Protein AF-A0A3D5HRY1-F1 (afdb_monomer_lite)

Radius of gyration: 15.27 Å; chains: 1; bounding box: 34×28×47 Å

Sequence (72 aa):
MPAKFKASAKKYIRGVPASKLPMEHFYLHTMKKEELFDYINSTGNNIKPKVRQKCINELQRRGIKIEWVVKS

Foldseek 3Di:
DQDFLDDWDFDDDPPDDPVPGDIHTGGLLPDDLVVLVCLLPDDDPPRDVVSNVVSVVNCVVVVHDDDDDDDD

pLDDT: mean 88.92, std 6.43, range [61.16, 94.25]

Secondary structure (DSSP, 8-state):
-PPBSS--EEPP-TTS-TTSPPEE--BTTTS-HHHHHHHHH--STT--HHHHHHHHHHHHHTTPPP------

Structure (mmCIF, N/CA/C/O backbone):
data_AF-A0A3D5HRY1-F1
#
_entry.id   AF-A0A3D5HRY1-F1
#
loop_
_atom_site.group_PDB
_atom_site.id
_atom_site.type_symbol
_atom_site.label_atom_id
_atom_site.label_alt_id
_atom_site.label_comp_id
_atom_site.label_asym_id
_atom_site.label_entity_id
_atom_site.label_seq_id
_atom_site.pdbx_PDB_ins_code
_atom_site.Cartn_x
_atom_site.Cartn_y
_atom_site.Cartn_z
_atom_site.occupancy
_atom_site.B_iso_or_equiv
_atom_site.auth_seq_id
_atom_site.auth_comp_id
_atom_site.auth_asym_id
_atom_site.auth_atom_id
_atom_site.pdbx_PDB_model_num
ATOM 1 N N . MET A 1 1 ? -10.772 -5.757 -11.682 1.00 65.00 1 MET A N 1
ATOM 2 C CA . MET A 1 1 ? -9.296 -5.723 -11.537 1.00 65.00 1 MET A CA 1
ATOM 3 C C . MET A 1 1 ? -8.924 -5.930 -10.077 1.00 65.00 1 MET A C 1
ATOM 5 O O . MET A 1 1 ? -9.566 -5.303 -9.237 1.00 65.00 1 MET A O 1
ATOM 9 N N . PRO A 1 2 ? -7.908 -6.751 -9.762 1.00 78.44 2 PRO A N 1
ATOM 10 C CA . PRO A 1 2 ? -7.358 -6.822 -8.411 1.00 78.4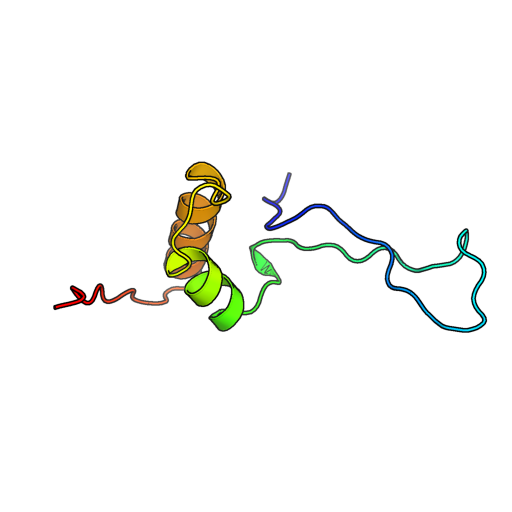4 2 PRO A CA 1
ATOM 11 C C . PRO A 1 2 ? -6.906 -5.431 -7.954 1.00 78.44 2 PRO A C 1
ATOM 13 O O . PRO A 1 2 ? -6.272 -4.684 -8.705 1.00 78.44 2 PRO A O 1
ATOM 16 N N . ALA A 1 3 ? -7.275 -5.059 -6.729 1.00 84.69 3 ALA A N 1
ATOM 17 C CA . ALA A 1 3 ? -6.941 -3.752 -6.192 1.00 84.69 3 ALA A CA 1
ATOM 18 C C . ALA A 1 3 ? -5.418 -3.642 -6.008 1.00 84.69 3 ALA A C 1
ATOM 20 O O . ALA A 1 3 ? -4.786 -4.504 -5.397 1.00 84.69 3 ALA A O 1
ATOM 21 N N . LYS A 1 4 ? -4.821 -2.579 -6.554 1.00 86.50 4 LYS A N 1
ATOM 22 C CA . LYS A 1 4 ? -3.396 -2.284 -6.380 1.00 86.50 4 LYS A CA 1
ATOM 23 C C . LYS A 1 4 ? -3.183 -1.402 -5.154 1.00 86.50 4 LYS A C 1
ATOM 25 O O . LYS A 1 4 ? -3.964 -0.481 -4.916 1.00 86.50 4 LYS A O 1
ATOM 30 N N . PHE A 1 5 ? -2.115 -1.682 -4.416 1.00 87.19 5 PHE A N 1
ATOM 31 C CA . PHE A 1 5 ? -1.633 -0.845 -3.321 1.00 87.19 5 PHE A CA 1
ATOM 32 C C . PHE A 1 5 ? -0.964 0.427 -3.860 1.00 87.19 5 PHE A C 1
ATOM 34 O O . PHE A 1 5 ? -1.277 1.535 -3.433 1.00 87.19 5 PHE A O 1
ATOM 41 N N . LYS A 1 6 ? -0.102 0.269 -4.872 1.00 86.44 6 LYS A N 1
ATOM 42 C CA . LYS A 1 6 ? 0.559 1.368 -5.588 1.00 86.44 6 LYS A CA 1
ATOM 43 C C . LYS A 1 6 ? 0.675 1.074 -7.084 1.00 86.44 6 LYS A C 1
ATOM 45 O O . LYS A 1 6 ? 0.419 -0.045 -7.537 1.00 86.44 6 LYS A O 1
ATOM 50 N N . ALA A 1 7 ? 1.027 2.100 -7.856 1.00 88.50 7 ALA A N 1
ATOM 51 C CA . ALA A 1 7 ? 1.270 1.952 -9.285 1.00 88.50 7 ALA A CA 1
ATOM 52 C C . ALA A 1 7 ? 2.390 0.935 -9.529 1.00 88.50 7 ALA A C 1
ATOM 54 O O . ALA A 1 7 ? 3.355 0.872 -8.771 1.00 88.50 7 ALA A O 1
ATOM 55 N N . SER A 1 8 ? 2.240 0.127 -10.576 1.00 90.56 8 SER A N 1
ATOM 56 C CA . SER A 1 8 ? 3.288 -0.803 -10.993 1.00 90.56 8 SER A CA 1
ATOM 57 C C . SER A 1 8 ? 4.540 -0.021 -11.387 1.00 90.56 8 SER A C 1
ATOM 59 O O . SER A 1 8 ? 4.424 1.046 -11.988 1.00 90.56 8 SER A O 1
ATOM 61 N N . ALA A 1 9 ? 5.714 -0.544 -11.050 1.00 91.25 9 ALA A N 1
ATOM 62 C CA . ALA A 1 9 ? 6.983 0.134 -11.289 1.00 91.25 9 ALA A CA 1
ATOM 63 C C . ALA A 1 9 ? 7.960 -0.803 -11.992 1.00 91.25 9 ALA A C 1
ATOM 65 O O . ALA A 1 9 ? 7.928 -2.012 -11.784 1.00 91.25 9 ALA A O 1
ATOM 66 N N . LYS A 1 10 ? 8.845 -0.243 -12.816 1.00 91.06 10 LYS A N 1
ATOM 67 C CA . LYS A 1 10 ? 9.957 -1.004 -13.383 1.00 91.06 10 LYS A CA 1
ATOM 68 C C . LYS A 1 10 ? 11.017 -1.189 -12.307 1.00 91.06 10 LYS A C 1
ATOM 70 O O . LYS A 1 10 ? 11.515 -0.203 -11.763 1.00 91.06 10 LYS A O 1
ATOM 75 N N . LYS A 1 11 ? 11.375 -2.435 -12.014 1.00 91.44 11 LYS A N 1
ATOM 76 C CA . LYS A 1 11 ? 12.470 -2.731 -11.092 1.00 91.44 11 LYS A CA 1
ATOM 77 C C . LYS A 1 11 ? 13.785 -2.462 -11.811 1.00 91.44 11 LYS A C 1
ATOM 79 O O . LYS A 1 11 ? 14.075 -3.102 -12.818 1.00 91.44 11 LYS A O 1
ATOM 84 N N . TYR A 1 12 ? 14.561 -1.504 -11.312 1.00 90.88 12 TYR A N 1
ATOM 85 C CA . TYR A 1 12 ? 15.864 -1.190 -11.886 1.00 90.88 12 TYR A CA 1
ATOM 86 C C . TYR A 1 12 ? 16.846 -2.342 -11.654 1.00 90.88 12 TYR A C 1
ATOM 88 O O . TYR A 1 12 ? 16.990 -2.839 -10.537 1.00 90.88 12 TYR A O 1
ATOM 96 N N . ILE A 1 13 ? 17.527 -2.750 -12.721 1.00 90.88 13 ILE A N 1
ATOM 97 C CA . ILE A 1 13 ? 18.588 -3.752 -12.699 1.00 90.88 13 ILE A CA 1
ATOM 98 C C . ILE A 1 13 ? 19.769 -3.139 -13.443 1.00 90.88 13 ILE A C 1
ATOM 100 O O . ILE A 1 13 ? 19.649 -2.755 -14.608 1.00 90.88 13 ILE A O 1
ATOM 104 N N . ARG A 1 14 ? 20.910 -3.018 -12.759 1.00 91.38 14 ARG A N 1
ATOM 105 C CA . ARG A 1 14 ? 22.124 -2.442 -13.344 1.00 91.38 14 ARG A CA 1
ATOM 106 C C . ARG A 1 14 ? 22.567 -3.279 -14.546 1.00 91.38 14 ARG A C 1
ATOM 108 O O . ARG A 1 14 ? 22.638 -4.498 -14.453 1.00 91.38 14 ARG A O 1
ATOM 115 N N . GLY A 1 15 ? 22.876 -2.614 -15.658 1.00 90.56 15 GLY A N 1
ATOM 116 C CA . GLY A 1 15 ? 23.315 -3.271 -16.895 1.00 90.56 15 GLY A CA 1
ATOM 117 C C . GLY A 1 15 ? 22.182 -3.776 -17.795 1.00 90.56 15 GLY A C 1
ATOM 118 O O . GLY A 1 15 ? 22.458 -4.244 -18.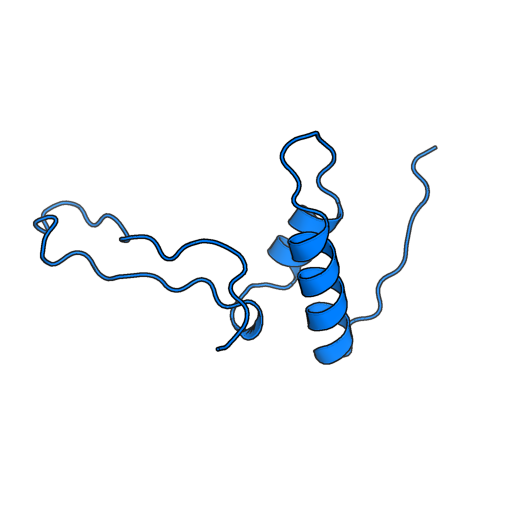895 1.00 90.56 15 GLY A O 1
ATOM 119 N N . VAL A 1 16 ? 20.914 -3.643 -17.385 1.00 89.50 16 VAL A N 1
ATOM 120 C CA . VAL A 1 16 ? 19.757 -3.977 -18.228 1.00 89.50 16 VAL A CA 1
ATOM 121 C C . VAL A 1 16 ? 19.175 -2.694 -18.834 1.00 89.50 16 VAL A C 1
ATOM 123 O O . VAL A 1 16 ? 18.901 -1.743 -18.097 1.00 89.50 16 VAL A O 1
ATOM 126 N N . PRO A 1 17 ? 18.952 -2.633 -20.162 1.00 89.69 17 PRO A N 1
ATOM 127 C CA . PRO A 1 17 ? 18.346 -1.464 -20.791 1.00 89.69 17 PRO A CA 1
ATOM 128 C C . PRO A 1 17 ? 16.905 -1.255 -20.304 1.00 89.69 17 PRO A C 1
ATOM 130 O O . PRO A 1 17 ? 16.170 -2.212 -20.058 1.00 89.69 17 PRO A O 1
ATOM 133 N N . ALA A 1 18 ? 16.466 0.005 -20.227 1.00 85.38 18 ALA A N 1
ATOM 134 C CA . ALA A 1 18 ? 15.167 0.399 -19.663 1.00 85.38 18 ALA A CA 1
ATOM 135 C C . ALA A 1 18 ? 13.938 -0.255 -20.336 1.00 85.38 18 ALA A C 1
ATOM 137 O O . ALA A 1 18 ? 12.861 -0.349 -19.731 1.00 85.38 18 ALA A O 1
ATOM 138 N N . SER A 1 19 ? 14.084 -0.709 -21.584 1.00 88.25 19 SER A N 1
ATOM 139 C CA . SER A 1 19 ? 13.061 -1.444 -22.336 1.00 88.25 19 SER A CA 1
ATOM 140 C C . SER A 1 19 ? 12.862 -2.879 -21.844 1.00 88.25 19 SER A C 1
ATOM 142 O O . SER A 1 19 ? 11.760 -3.402 -21.965 1.00 88.25 19 SER A O 1
ATOM 144 N N . LYS A 1 20 ? 13.896 -3.495 -21.256 1.00 89.06 20 LYS A N 1
ATOM 145 C CA . LYS A 1 20 ? 13.892 -4.885 -20.771 1.00 89.06 20 LYS A CA 1
ATOM 146 C C . LYS A 1 20 ? 13.738 -5.002 -19.251 1.00 89.06 20 LYS A C 1
ATOM 148 O O . LYS A 1 20 ? 13.779 -6.109 -18.723 1.00 89.06 20 LYS A O 1
ATOM 153 N N . LEU A 1 21 ? 13.584 -3.884 -18.536 1.00 92.00 21 LEU A N 1
ATOM 154 C CA . LEU A 1 21 ? 13.390 -3.919 -17.087 1.00 92.00 21 LEU A CA 1
ATOM 155 C C . LEU A 1 21 ? 12.057 -4.601 -16.739 1.00 92.00 21 LEU A C 1
ATOM 157 O O . LEU A 1 21 ? 11.023 -4.222 -17.301 1.00 92.00 21 LEU A O 1
ATOM 161 N N . PRO A 1 22 ? 12.055 -5.564 -15.802 1.00 90.50 22 PRO A N 1
ATOM 162 C CA . PRO A 1 22 ? 10.838 -6.253 -15.410 1.00 90.50 22 PRO A CA 1
ATOM 163 C C . PRO A 1 22 ? 9.874 -5.298 -14.698 1.00 90.50 22 PRO A C 1
ATOM 165 O O . PRO A 1 22 ? 10.277 -4.442 -13.902 1.00 90.50 22 PRO A O 1
ATOM 168 N N . MET A 1 23 ? 8.583 -5.458 -14.991 1.00 91.56 23 MET A N 1
ATOM 169 C CA . MET A 1 23 ? 7.508 -4.699 -14.360 1.00 91.56 23 MET A CA 1
ATOM 170 C C . MET A 1 23 ? 7.084 -5.390 -13.064 1.00 91.56 23 MET A C 1
ATOM 172 O O . MET A 1 23 ? 6.627 -6.529 -13.077 1.00 91.56 23 MET A O 1
ATOM 176 N N . GLU A 1 24 ? 7.197 -4.689 -11.946 1.00 91.19 24 GLU A N 1
ATOM 177 C CA . GLU A 1 24 ? 6.742 -5.164 -10.649 1.00 91.19 24 GLU A CA 1
ATOM 178 C C . GLU A 1 24 ? 5.313 -4.682 -10.383 1.00 91.19 24 GLU A C 1
ATOM 180 O O . GLU A 1 24 ? 4.977 -3.494 -10.506 1.00 91.19 24 GLU A O 1
ATOM 185 N N . HIS A 1 25 ? 4.442 -5.626 -10.038 1.00 91.12 25 HIS A N 1
ATOM 186 C CA . HIS A 1 25 ? 3.050 -5.352 -9.720 1.00 91.12 25 HIS A CA 1
ATOM 187 C C . HIS A 1 25 ? 2.814 -5.416 -8.215 1.00 91.12 25 HIS A C 1
ATOM 189 O O . HIS A 1 25 ? 3.141 -6.389 -7.550 1.00 91.12 25 HIS A O 1
ATOM 195 N N . PHE A 1 26 ? 2.169 -4.376 -7.695 1.00 91.94 26 PHE A N 1
ATOM 196 C CA . PHE A 1 26 ? 1.925 -4.201 -6.270 1.00 91.94 26 PHE A CA 1
ATOM 197 C C . PHE A 1 26 ? 0.447 -4.428 -5.951 1.00 91.94 26 PHE A C 1
ATOM 199 O O . PHE A 1 26 ? -0.291 -3.488 -5.635 1.00 91.94 26 PHE A O 1
ATOM 206 N N . TYR A 1 27 ? -0.016 -5.666 -6.114 1.00 93.12 27 TYR A N 1
ATOM 207 C CA . TYR A 1 27 ? -1.388 -6.043 -5.783 1.00 93.12 27 TYR A CA 1
ATOM 208 C C . TYR A 1 27 ? -1.571 -6.140 -4.267 1.00 93.12 27 TYR A C 1
ATOM 210 O O . TYR A 1 27 ? -0.684 -6.586 -3.546 1.00 93.12 27 TYR A O 1
ATOM 218 N N . LEU A 1 28 ? -2.741 -5.742 -3.768 1.00 90.75 28 LEU A N 1
ATOM 219 C CA . LEU A 1 28 ? -3.033 -5.772 -2.332 1.00 90.75 28 LEU A CA 1
ATOM 220 C C . LEU A 1 28 ? -2.912 -7.178 -1.740 1.00 90.75 28 LEU A C 1
ATOM 222 O O . LEU A 1 28 ? -2.410 -7.316 -0.635 1.00 90.75 28 LEU A O 1
ATOM 226 N N . HIS A 1 29 ? -3.290 -8.221 -2.484 1.00 88.62 29 HIS A N 1
ATOM 227 C CA . HIS A 1 29 ? -3.208 -9.604 -2.007 1.00 88.62 29 HIS A CA 1
ATOM 228 C C . HIS A 1 29 ? -1.781 -10.172 -1.959 1.00 88.62 29 HIS A C 1
ATOM 230 O O . HIS A 1 29 ? -1.554 -11.143 -1.245 1.00 88.62 29 HIS A O 1
ATOM 236 N N . THR A 1 30 ? -0.824 -9.595 -2.696 1.00 91.75 30 THR A N 1
ATOM 237 C CA . THR A 1 30 ? 0.585 -10.036 -2.682 1.00 91.75 30 THR A CA 1
ATOM 238 C C . THR A 1 30 ? 1.432 -9.272 -1.672 1.00 91.75 30 THR A C 1
ATOM 240 O O . THR A 1 30 ? 2.528 -9.710 -1.344 1.00 91.75 30 THR A O 1
ATOM 243 N N . MET A 1 31 ? 0.948 -8.125 -1.190 1.00 92.44 31 MET A N 1
ATOM 244 C CA . MET A 1 31 ? 1.681 -7.289 -0.240 1.00 92.44 31 MET A CA 1
ATOM 245 C C . MET A 1 31 ? 1.858 -7.958 1.119 1.00 92.44 31 MET A C 1
ATOM 247 O O . MET A 1 31 ? 0.988 -8.715 1.575 1.00 92.44 31 MET A O 1
ATOM 251 N N . LYS A 1 32 ? 2.968 -7.640 1.789 1.00 93.44 32 LYS A N 1
ATOM 252 C CA . LYS A 1 32 ? 3.236 -8.107 3.151 1.00 93.44 32 LYS A CA 1
ATOM 253 C C . LYS A 1 32 ? 2.292 -7.428 4.139 1.00 93.44 32 LYS A C 1
ATOM 255 O O . LYS A 1 32 ? 1.882 -6.290 3.942 1.00 93.44 32 LYS A O 1
ATOM 260 N N . LYS A 1 33 ? 1.963 -8.127 5.229 1.00 92.44 33 LYS A N 1
ATOM 261 C CA . LYS A 1 33 ? 1.102 -7.583 6.294 1.00 92.44 33 LYS A CA 1
ATOM 262 C C . LYS A 1 33 ? 1.694 -6.316 6.928 1.00 92.44 33 LYS A C 1
ATOM 264 O O . LYS A 1 33 ? 0.952 -5.377 7.174 1.00 92.44 33 LYS A O 1
ATOM 269 N N . GLU A 1 34 ? 3.012 -6.292 7.130 1.00 92.75 34 GLU A N 1
ATOM 270 C CA . GLU A 1 34 ? 3.757 -5.174 7.728 1.00 92.75 34 GLU A CA 1
ATOM 271 C C . GLU A 1 34 ? 3.561 -3.889 6.922 1.00 92.75 34 GLU A C 1
ATOM 273 O O . GLU A 1 34 ? 3.063 -2.907 7.455 1.00 92.75 34 GLU A O 1
ATOM 278 N N . GLU A 1 35 ? 3.782 -3.942 5.606 1.00 91.62 35 GLU A N 1
ATOM 279 C CA . GLU A 1 35 ? 3.609 -2.785 4.719 1.00 91.62 35 GLU A CA 1
ATOM 280 C C . GLU A 1 35 ? 2.165 -2.251 4.707 1.00 91.62 35 GLU A C 1
ATOM 282 O O . GLU A 1 35 ? 1.937 -1.048 4.551 1.00 91.62 35 GLU A O 1
ATOM 287 N N . LEU A 1 36 ? 1.168 -3.131 4.878 1.00 91.94 36 LEU A N 1
ATOM 288 C CA . LEU A 1 36 ? -0.233 -2.719 4.992 1.00 91.94 36 LEU A CA 1
ATOM 289 C C . LEU A 1 36 ? -0.496 -1.986 6.313 1.00 91.94 36 LEU A C 1
ATOM 291 O O . LEU A 1 36 ? -1.184 -0.965 6.296 1.00 91.94 36 LEU A O 1
ATOM 295 N N . PHE A 1 37 ? 0.053 -2.472 7.430 1.00 93.19 37 PHE A N 1
ATOM 296 C CA . PHE A 1 37 ? -0.050 -1.804 8.731 1.00 93.19 37 PHE A CA 1
ATOM 297 C C . PHE A 1 37 ? 0.709 -0.477 8.756 1.00 93.19 37 PHE A C 1
ATOM 299 O O . PHE A 1 37 ? 0.149 0.519 9.209 1.00 93.19 37 PHE A O 1
ATOM 306 N N . ASP A 1 38 ? 1.914 -0.425 8.191 1.00 92.62 38 ASP A N 1
ATOM 307 C CA . ASP A 1 38 ? 2.699 0.806 8.065 1.00 92.62 38 ASP A CA 1
ATOM 308 C C . ASP A 1 38 ? 1.923 1.869 7.287 1.00 92.62 38 ASP A C 1
ATOM 310 O O . ASP A 1 38 ? 1.853 3.028 7.694 1.00 92.62 38 ASP A O 1
ATOM 314 N N . TYR A 1 39 ? 1.250 1.474 6.201 1.00 91.81 39 TYR A N 1
ATOM 315 C CA . TYR A 1 39 ? 0.396 2.392 5.454 1.00 91.81 39 TYR A CA 1
ATOM 316 C C . TYR A 1 39 ? -0.826 2.853 6.259 1.00 91.81 39 TYR A C 1
ATOM 318 O O . TYR A 1 39 ? -1.202 4.023 6.192 1.00 91.81 39 TYR A O 1
ATOM 326 N N . ILE A 1 40 ? -1.457 1.958 7.025 1.00 91.25 40 ILE A N 1
ATOM 327 C CA . ILE A 1 40 ? -2.614 2.291 7.874 1.00 91.25 40 ILE A CA 1
ATOM 328 C C . ILE A 1 40 ? -2.236 3.268 8.994 1.00 91.25 40 ILE A C 1
ATOM 330 O O . ILE A 1 40 ? -3.053 4.139 9.315 1.00 91.25 40 ILE A O 1
ATOM 334 N N . ASN A 1 41 ? -1.032 3.107 9.551 1.00 90.19 41 ASN A N 1
ATOM 335 C CA . ASN A 1 41 ? -0.481 3.885 10.661 1.00 90.19 41 ASN A CA 1
ATOM 336 C C . ASN A 1 41 ? 0.237 5.157 10.219 1.00 90.19 41 ASN A C 1
ATOM 338 O O . ASN A 1 41 ? 0.463 6.040 11.045 1.00 90.19 41 ASN A O 1
ATOM 342 N N . SER A 1 42 ? 0.611 5.265 8.942 1.00 87.69 42 SER A N 1
ATOM 343 C CA . SER A 1 42 ? 1.147 6.510 8.409 1.00 87.69 42 SER A CA 1
ATOM 344 C C . SER A 1 42 ? 0.158 7.647 8.695 1.00 87.69 42 SER A C 1
ATOM 346 O O . SER A 1 42 ? -1.058 7.464 8.617 1.00 87.69 42 SER A O 1
ATOM 348 N N . THR A 1 43 ? 0.664 8.824 9.060 1.00 75.06 43 THR A N 1
ATOM 349 C CA . THR A 1 43 ? -0.146 10.023 9.319 1.00 75.06 43 THR A CA 1
ATOM 350 C C . THR A 1 43 ? 0.397 11.184 8.495 1.00 75.06 43 THR A C 1
ATOM 352 O O . THR A 1 43 ? 1.580 11.501 8.594 1.00 75.06 43 THR A O 1
ATOM 355 N N . GLY A 1 44 ? -0.442 11.812 7.665 1.00 75.38 44 GLY A N 1
ATOM 356 C CA . GLY A 1 44 ? -0.062 12.975 6.856 1.00 75.38 44 GLY A CA 1
ATOM 357 C C . GLY A 1 44 ? -0.980 13.234 5.655 1.00 75.38 44 GLY A C 1
ATOM 358 O O . GLY A 1 44 ? -1.802 12.396 5.286 1.00 75.38 44 GLY A O 1
ATOM 359 N N . ASN A 1 45 ? -0.797 14.389 5.005 1.00 73.06 45 ASN A N 1
ATOM 360 C CA . ASN A 1 45 ? -1.642 14.870 3.896 1.00 73.06 45 ASN A CA 1
ATOM 361 C C . ASN A 1 45 ? -1.538 14.049 2.595 1.00 73.06 45 ASN A C 1
ATOM 363 O O . ASN A 1 45 ? -2.371 14.193 1.707 1.00 73.06 45 ASN A O 1
ATOM 367 N N . ASN A 1 46 ? -0.538 13.170 2.474 1.00 76.88 46 ASN A N 1
ATOM 368 C CA . ASN A 1 46 ? -0.317 12.349 1.275 1.00 76.88 46 ASN A CA 1
ATOM 369 C C . ASN A 1 46 ? -1.035 10.991 1.313 1.00 76.88 46 ASN A C 1
ATOM 371 O O . ASN A 1 46 ? -0.933 10.196 0.371 1.00 76.88 46 ASN A O 1
ATOM 375 N N . ILE A 1 47 ? -1.760 10.699 2.392 1.00 85.62 47 ILE A N 1
ATOM 376 C CA . ILE A 1 47 ? -2.477 9.436 2.535 1.00 85.62 47 ILE A CA 1
ATOM 377 C C . ILE A 1 47 ? -3.780 9.522 1.770 1.00 85.62 47 ILE A C 1
ATOM 379 O O . ILE A 1 47 ? -4.576 10.438 1.946 1.00 85.62 47 ILE A O 1
ATOM 383 N N . LYS A 1 48 ? -4.027 8.514 0.937 1.00 89.19 48 LYS A N 1
ATOM 384 C CA . LYS A 1 48 ? -5.278 8.393 0.196 1.00 89.19 48 LYS A CA 1
ATOM 385 C C . LYS A 1 48 ? -6.250 7.586 1.058 1.00 89.19 48 LYS A C 1
ATOM 387 O O . LYS A 1 48 ? -6.04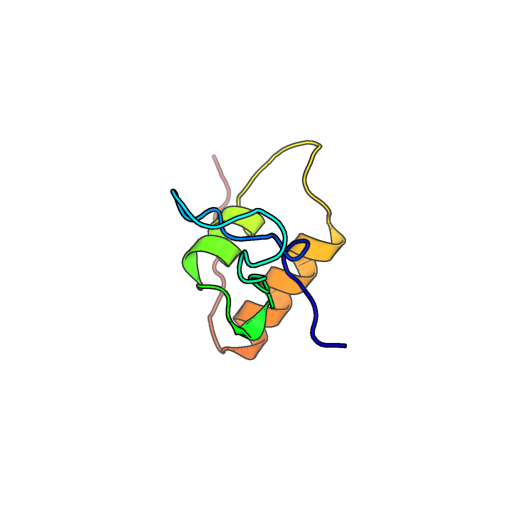5 6.374 1.183 1.00 89.19 48 LYS A O 1
ATOM 392 N N . PRO A 1 49 ? -7.339 8.176 1.595 1.00 90.50 49 PRO A N 1
ATOM 393 C CA . PRO A 1 49 ? -8.245 7.471 2.512 1.00 90.50 49 PRO A CA 1
ATOM 394 C C . PRO A 1 49 ? -8.804 6.171 1.918 1.00 90.50 49 PRO A C 1
ATOM 396 O O . PRO A 1 49 ? -8.902 5.147 2.590 1.00 90.50 49 PRO A O 1
ATOM 399 N N . LYS A 1 50 ? -9.067 6.173 0.604 1.00 90.38 50 LYS A N 1
ATOM 400 C CA . LYS A 1 50 ? -9.535 4.990 -0.133 1.00 90.38 50 LYS A CA 1
ATOM 401 C C . LYS A 1 50 ? -8.514 3.850 -0.172 1.00 90.38 50 LYS A C 1
ATOM 403 O O . LYS A 1 50 ? -8.913 2.692 -0.220 1.00 90.38 50 LYS A O 1
ATOM 408 N N . VAL A 1 51 ? -7.214 4.147 -0.201 1.00 91.00 51 VAL A N 1
ATOM 409 C CA . VAL A 1 51 ? -6.167 3.112 -0.176 1.00 91.00 51 VAL A CA 1
ATOM 410 C C . VAL A 1 51 ? -6.063 2.532 1.230 1.00 91.00 51 VAL A C 1
ATOM 412 O O . VAL A 1 51 ? -6.027 1.315 1.372 1.00 91.00 51 VAL A O 1
ATOM 415 N N . ARG A 1 52 ? -6.150 3.379 2.263 1.00 91.81 52 ARG A N 1
ATOM 416 C CA . ARG A 1 52 ? -6.141 2.945 3.666 1.00 91.81 52 ARG A CA 1
ATOM 417 C C . ARG A 1 52 ? -7.283 1.973 3.961 1.00 91.81 52 ARG A C 1
ATOM 419 O O . ARG A 1 52 ? -7.037 0.898 4.498 1.00 91.81 52 ARG A O 1
ATOM 426 N N . GLN A 1 53 ? -8.501 2.292 3.520 1.00 92.69 53 GLN A N 1
ATOM 427 C CA . GLN A 1 53 ? -9.644 1.387 3.673 1.00 92.69 53 GLN A CA 1
ATOM 428 C C . GLN A 1 53 ? -9.425 0.044 2.963 1.00 92.69 53 GLN A C 1
ATOM 430 O O . GLN A 1 53 ? -9.764 -1.005 3.499 1.00 92.69 53 GLN A O 1
ATOM 435 N N . LYS A 1 54 ? -8.823 0.052 1.768 1.00 93.19 54 LYS A N 1
ATOM 436 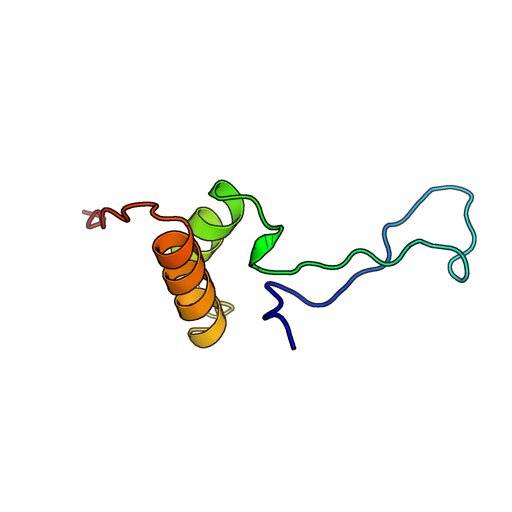C CA . LYS A 1 54 ? -8.513 -1.187 1.041 1.00 93.19 54 LYS A CA 1
ATOM 437 C C . LYS A 1 54 ? -7.484 -2.049 1.775 1.00 93.19 54 LYS A C 1
ATOM 439 O O . LYS A 1 54 ? -7.636 -3.264 1.768 1.00 93.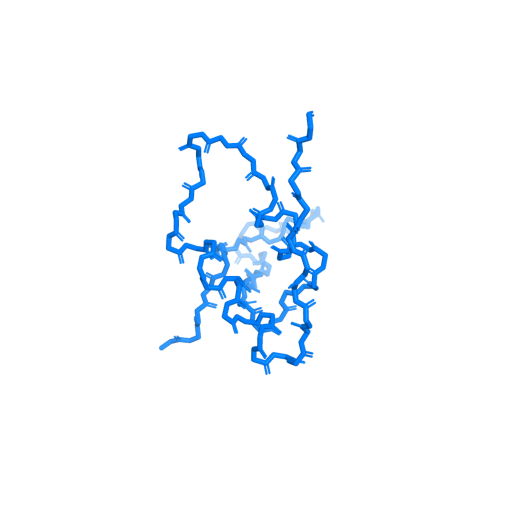19 54 LYS A O 1
ATOM 444 N N . CYS A 1 55 ? -6.484 -1.446 2.421 1.00 93.44 55 CYS A N 1
ATOM 445 C CA . CYS A 1 55 ? -5.531 -2.174 3.264 1.00 93.44 55 CYS A CA 1
ATOM 446 C C . CYS A 1 55 ? -6.226 -2.831 4.465 1.00 93.44 55 CYS A C 1
ATOM 448 O O . CYS A 1 55 ? -5.983 -4.003 4.734 1.00 93.44 55 CYS A O 1
ATOM 450 N N . ILE A 1 56 ? -7.134 -2.111 5.135 1.00 93.50 56 ILE A N 1
ATOM 451 C CA . ILE A 1 56 ? -7.928 -2.639 6.259 1.00 93.50 56 ILE A CA 1
ATOM 452 C C . ILE A 1 56 ? -8.772 -3.836 5.804 1.00 93.50 56 ILE A C 1
ATOM 454 O O . ILE A 1 56 ? -8.689 -4.908 6.399 1.00 93.50 56 ILE A O 1
ATOM 458 N N . ASN A 1 57 ? -9.515 -3.681 4.705 1.00 94.00 57 ASN A N 1
ATOM 459 C CA . ASN A 1 57 ? -10.355 -4.748 4.159 1.00 94.00 57 ASN A CA 1
ATOM 460 C C . ASN A 1 57 ? -9.525 -5.976 3.754 1.00 94.00 57 ASN A C 1
ATOM 462 O O . ASN A 1 57 ? -9.965 -7.107 3.931 1.00 94.00 57 ASN A O 1
ATOM 466 N N . GLU A 1 58 ? -8.323 -5.769 3.212 1.00 94.25 58 GLU A N 1
ATOM 467 C CA . GLU A 1 58 ? -7.424 -6.858 2.830 1.00 94.25 58 GLU A CA 1
ATOM 468 C C . GLU A 1 58 ? -6.883 -7.616 4.051 1.00 94.25 58 GLU A C 1
ATOM 470 O O . GLU A 1 58 ? -6.841 -8.845 4.030 1.00 94.25 58 GLU A O 1
ATOM 475 N N . LEU A 1 59 ? -6.518 -6.919 5.130 1.00 93.81 59 LEU A N 1
ATOM 476 C CA . LEU A 1 59 ? -6.114 -7.556 6.389 1.00 93.81 59 LEU A CA 1
ATOM 477 C C . LEU A 1 59 ? -7.266 -8.363 7.004 1.00 93.81 59 LEU A C 1
ATOM 479 O O . LEU A 1 59 ? -7.065 -9.515 7.389 1.00 93.81 59 LEU A O 1
ATOM 483 N N . GLN A 1 60 ? -8.482 -7.810 7.004 1.00 94.25 60 GLN A N 1
ATOM 484 C CA . GLN A 1 60 ? -9.688 -8.516 7.449 1.00 94.25 60 GLN A CA 1
ATOM 485 C C . GLN A 1 60 ? -9.983 -9.750 6.585 1.00 94.25 60 GLN A C 1
ATOM 487 O O . GLN A 1 60 ? -10.250 -10.822 7.122 1.00 94.25 60 GLN A O 1
ATOM 492 N N . ARG A 1 61 ? -9.856 -9.645 5.253 1.00 93.88 61 ARG A N 1
ATOM 493 C CA . ARG A 1 61 ? -10.014 -10.772 4.312 1.00 93.88 61 ARG A CA 1
ATOM 494 C C . ARG A 1 61 ? -9.020 -11.903 4.589 1.00 93.88 61 ARG A C 1
ATOM 496 O O . ARG A 1 61 ? -9.346 -13.064 4.372 1.00 93.88 61 ARG A O 1
ATOM 503 N N . ARG A 1 62 ? -7.811 -11.573 5.055 1.00 93.19 62 ARG A N 1
ATOM 504 C CA . ARG A 1 62 ? -6.775 -12.542 5.461 1.00 93.19 62 ARG A CA 1
ATOM 505 C C . ARG A 1 62 ? -7.005 -13.134 6.859 1.00 93.19 62 ARG A C 1
ATOM 507 O O . ARG A 1 62 ? -6.203 -13.959 7.281 1.00 93.19 62 ARG A O 1
ATOM 514 N N . GLY A 1 63 ? -8.045 -12.711 7.581 1.00 93.06 63 GLY A N 1
ATOM 515 C CA . GLY A 1 63 ? -8.320 -13.149 8.953 1.00 93.06 63 GLY A CA 1
ATOM 516 C C . GLY A 1 63 ? -7.414 -12.506 10.009 1.00 93.06 63 GLY A C 1
ATOM 517 O O . GLY A 1 63 ? -7.305 -13.020 11.118 1.00 93.06 63 GLY A O 1
ATOM 518 N N . ILE A 1 64 ? -6.745 -11.394 9.686 1.00 93.94 64 ILE A N 1
ATOM 519 C CA . ILE A 1 64 ? -5.867 -10.686 10.623 1.00 93.94 64 ILE A CA 1
ATOM 520 C C . ILE A 1 64 ? -6.714 -9.710 11.445 1.00 93.94 64 ILE A C 1
ATOM 522 O O . ILE A 1 64 ? -7.330 -8.793 10.897 1.00 93.94 64 ILE A O 1
ATOM 526 N N . LYS A 1 65 ? -6.727 -9.890 12.770 1.00 91.50 65 LYS A N 1
ATOM 527 C CA . LYS A 1 65 ? -7.396 -8.973 13.700 1.00 91.50 65 LYS A CA 1
ATOM 528 C C . LYS A 1 65 ? -6.588 -7.677 13.826 1.00 91.50 65 LYS A C 1
ATOM 530 O O . LYS A 1 65 ? -5.377 -7.717 14.021 1.00 91.50 65 LYS A O 1
ATOM 535 N N . ILE A 1 66 ? -7.264 -6.536 13.700 1.00 91.50 66 ILE A N 1
ATOM 536 C CA . ILE A 1 66 ? -6.671 -5.202 13.853 1.00 91.50 66 ILE A CA 1
ATOM 537 C C . ILE A 1 66 ? -7.057 -4.673 15.234 1.00 91.50 66 ILE A C 1
ATOM 539 O O . ILE A 1 66 ? -8.246 -4.564 15.533 1.00 91.50 66 ILE A O 1
ATOM 543 N N . GLU A 1 67 ? -6.066 -4.337 16.054 1.00 92.19 67 GLU A N 1
ATOM 544 C CA . GLU A 1 67 ? -6.262 -3.707 17.362 1.00 92.19 67 GLU A CA 1
ATOM 545 C C . GLU A 1 67 ? -5.803 -2.250 17.284 1.00 92.19 67 GLU A C 1
ATOM 547 O O . GLU A 1 67 ? -4.653 -1.959 16.956 1.00 92.19 67 GLU A O 1
ATOM 552 N N . TRP A 1 68 ? -6.736 -1.324 17.509 1.00 90.75 68 TRP A N 1
ATOM 553 C CA . TRP A 1 68 ? -6.474 0.109 17.425 1.00 90.75 68 TRP A CA 1
ATOM 554 C C 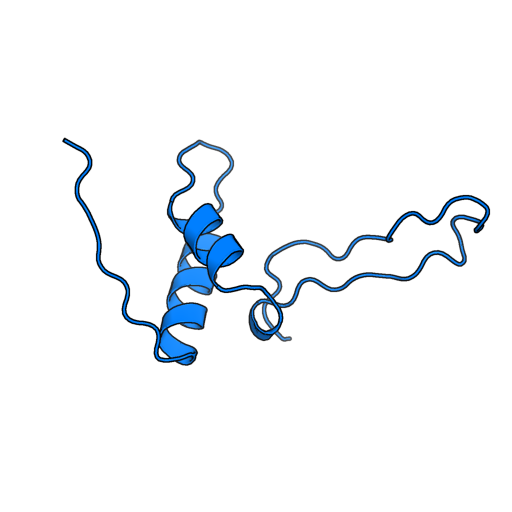. TRP A 1 68 ? -5.964 0.619 18.768 1.00 90.75 68 TRP A C 1
ATOM 556 O O . TRP A 1 68 ? -6.639 0.469 19.784 1.00 90.75 68 TRP A O 1
ATOM 566 N N . VAL A 1 69 ? -4.794 1.252 18.760 1.00 89.38 69 VAL A N 1
ATOM 567 C CA . VAL A 1 69 ? -4.203 1.876 19.946 1.00 89.38 69 VAL A CA 1
ATOM 568 C C . VAL A 1 69 ? -4.336 3.388 19.815 1.00 89.38 69 VAL A C 1
ATOM 570 O O . VAL A 1 69 ? -3.986 3.962 18.781 1.00 89.38 69 VAL A O 1
ATOM 573 N N . VAL A 1 70 ? -4.862 4.035 20.853 1.00 86.19 70 VAL A N 1
ATOM 574 C CA . VAL A 1 70 ? -4.920 5.497 20.926 1.00 86.19 70 VAL A CA 1
ATOM 575 C C . VAL A 1 70 ? -3.525 6.005 21.270 1.00 86.19 70 VAL A C 1
ATOM 577 O O . VAL A 1 70 ? -2.902 5.517 22.210 1.00 86.19 70 VAL A O 1
ATOM 580 N N . LYS A 1 71 ? -3.017 6.963 20.491 1.00 76.81 71 LYS A N 1
ATOM 581 C CA . LYS A 1 71 ? -1.752 7.630 20.801 1.00 76.81 71 LYS A CA 1
ATOM 582 C C . LYS A 1 71 ? -2.038 8.688 21.871 1.00 76.81 71 LYS A C 1
ATOM 584 O O . LYS A 1 71 ? -2.747 9.647 21.571 1.00 76.81 71 LYS A O 1
ATOM 589 N N . SER A 1 72 ? -1.571 8.437 23.094 1.00 61.16 72 SER A N 1
ATOM 590 C CA . SER A 1 72 ? -1.611 9.378 24.220 1.00 61.16 72 SER A CA 1
ATOM 591 C C . SER A 1 72 ? -0.726 10.596 23.982 1.00 61.16 72 SER A C 1
ATOM 593 O O . SER A 1 72 ? 0.303 10.440 23.281 1.00 61.16 72 SER A O 1
#